Protein AF-A0AAJ6N3X0-F1 (afdb_monomer)

Solvent-accessible surface area (backbone atoms only — not comparable to full-atom values): 5168 Å² total; per-residue (Å²): 132,92,73,55,70,69,56,53,50,55,52,52,61,46,40,72,75,56,51,91,39,92,39,91,54,44,25,96,90,37,58,89,39,64,54,54,71,68,55,54,44,53,48,40,47,73,71,70,42,50,71,88,81,53,38,77,80,47,48,62,57,52,50,50,51,54,47,53,73,63,68,81,52,64,62,70,65,53,38,56,72,70,75,98

Foldseek 3Di:
DDDDPVVVVVLVVLCVVLDPQPDSAADPVDSPHHDDQVVVQVVCVVVVHDPVRDGPVCVLVVQLVCVVVVVPDDSVVSCVVSPD

Structure (mmCIF, N/CA/C/O backbone):
data_AF-A0AAJ6N3X0-F1
#
_entry.id   AF-A0AAJ6N3X0-F1
#
loop_
_atom_site.group_PDB
_atom_site.id
_atom_site.type_symbol
_atom_site.label_atom_id
_atom_site.label_alt_id
_atom_site.label_comp_id
_atom_site.label_asym_id
_atom_site.label_entity_id
_atom_site.label_seq_id
_atom_site.pdbx_PDB_ins_code
_atom_site.Cartn_x
_atom_site.Cartn_y
_atom_site.Cartn_z
_atom_site.occupancy
_atom_site.B_iso_or_equiv
_atom_site.auth_seq_id
_atom_site.auth_comp_id
_atom_site.auth_asym_id
_atom_site.auth_atom_id
_atom_site.pdbx_PDB_model_num
ATOM 1 N N . MET A 1 1 ? -9.926 -11.884 4.501 1.00 63.59 1 MET A N 1
ATOM 2 C CA . MET A 1 1 ? -10.089 -10.432 4.720 1.00 63.59 1 MET A CA 1
ATOM 3 C C . MET A 1 1 ? -11.028 -9.888 3.659 1.00 63.59 1 MET A C 1
ATOM 5 O O . MET A 1 1 ? -10.687 -10.024 2.488 1.00 63.59 1 MET A O 1
ATOM 9 N N . PRO A 1 2 ? -12.210 -9.360 4.014 1.00 78.56 2 PRO A N 1
ATOM 10 C CA . PRO A 1 2 ? -13.076 -8.709 3.037 1.00 78.56 2 PRO A CA 1
ATOM 11 C C . PRO A 1 2 ? -12.453 -7.374 2.602 1.00 78.56 2 PRO A C 1
ATOM 13 O O . PRO A 1 2 ? -12.030 -6.582 3.443 1.00 78.56 2 PRO A O 1
ATOM 16 N N . LEU A 1 3 ? -12.376 -7.138 1.291 1.00 81.31 3 LEU A N 1
ATOM 17 C CA . LEU A 1 3 ? -11.952 -5.857 0.725 1.00 81.31 3 LEU A CA 1
ATOM 18 C C . LEU A 1 3 ? -13.177 -4.983 0.458 1.00 81.31 3 LEU A C 1
ATOM 20 O O . LEU A 1 3 ? -14.213 -5.476 0.012 1.00 81.31 3 LEU A O 1
ATOM 24 N N . ALA A 1 4 ? -13.039 -3.682 0.703 1.00 87.44 4 ALA A N 1
ATOM 25 C CA . ALA A 1 4 ? -14.056 -2.710 0.331 1.00 87.44 4 ALA A CA 1
ATOM 26 C C . ALA A 1 4 ? -14.254 -2.699 -1.196 1.00 87.44 4 ALA A C 1
ATOM 28 O O . ALA A 1 4 ? -13.306 -2.920 -1.955 1.00 87.44 4 ALA A O 1
ATOM 29 N N . SER A 1 5 ? -15.471 -2.412 -1.661 1.00 87.62 5 SER A N 1
ATOM 30 C CA . SER A 1 5 ? -15.774 -2.350 -3.097 1.00 87.62 5 SER A CA 1
ATOM 31 C C . SER A 1 5 ? -14.921 -1.307 -3.826 1.00 87.62 5 SER A C 1
ATOM 33 O O . SER A 1 5 ? -14.507 -1.549 -4.957 1.00 87.62 5 SER A O 1
ATOM 35 N N . GLN A 1 6 ? -14.576 -0.202 -3.157 1.00 90.69 6 GLN A N 1
ATOM 36 C CA . GLN A 1 6 ? -13.662 0.818 -3.676 1.00 90.69 6 GLN A CA 1
ATOM 37 C C . GLN A 1 6 ? -12.248 0.260 -3.877 1.00 90.69 6 GLN A C 1
ATOM 39 O O . GLN A 1 6 ? -11.633 0.495 -4.911 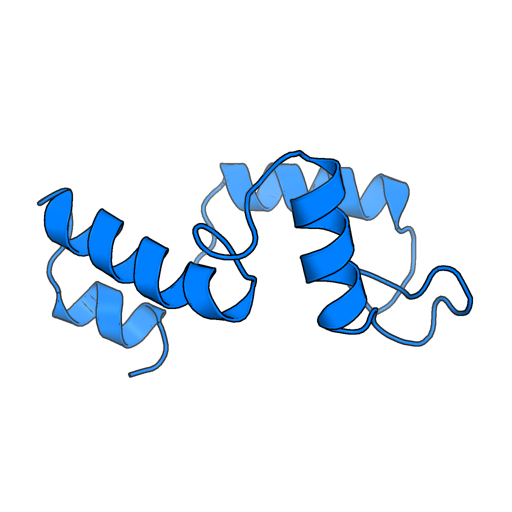1.00 90.69 6 GLN A O 1
ATOM 44 N N . ALA A 1 7 ? -11.748 -0.531 -2.922 1.00 87.69 7 ALA A N 1
ATOM 45 C CA . ALA A 1 7 ? -10.447 -1.179 -3.058 1.00 87.69 7 ALA A CA 1
ATOM 46 C C . ALA A 1 7 ? -10.456 -2.169 -4.231 1.00 87.69 7 ALA A C 1
ATOM 48 O O . ALA A 1 7 ? -9.528 -2.181 -5.031 1.00 87.69 7 ALA A O 1
ATOM 49 N N . LEU A 1 8 ? -11.530 -2.951 -4.386 1.00 90.06 8 LEU A N 1
ATOM 50 C CA . LEU A 1 8 ? -11.683 -3.860 -5.525 1.00 90.06 8 LEU A CA 1
ATOM 51 C C . LEU A 1 8 ? -11.713 -3.124 -6.872 1.00 90.06 8 LEU A C 1
ATOM 53 O O . LEU A 1 8 ? -11.147 -3.635 -7.834 1.00 90.06 8 LEU A O 1
ATOM 57 N N . ALA A 1 9 ? -12.345 -1.951 -6.951 1.00 92.62 9 ALA A N 1
ATOM 58 C CA . ALA A 1 9 ? -12.350 -1.135 -8.165 1.00 92.62 9 ALA A CA 1
ATOM 59 C C . ALA A 1 9 ? -10.930 -0.678 -8.539 1.00 92.62 9 ALA A C 1
ATOM 61 O O . ALA A 1 9 ? -10.481 -0.952 -9.648 1.00 92.62 9 ALA A O 1
ATOM 62 N N . ILE A 1 10 ? -10.184 -0.123 -7.578 1.00 90.62 10 ILE A N 1
ATOM 63 C CA . ILE A 1 10 ? -8.788 0.304 -7.779 1.00 90.62 10 ILE A CA 1
ATOM 64 C C . ILE A 1 10 ? -7.907 -0.874 -8.217 1.00 90.62 10 ILE A C 1
ATOM 66 O O . ILE A 1 10 ? -7.069 -0.736 -9.104 1.00 90.62 10 ILE A O 1
ATOM 70 N N . LEU A 1 11 ? -8.096 -2.058 -7.624 1.00 89.75 11 LEU A N 1
ATOM 71 C CA . LEU A 1 11 ? -7.327 -3.244 -8.007 1.00 89.75 11 LEU A CA 1
ATOM 72 C C . LEU A 1 11 ? -7.641 -3.726 -9.429 1.00 89.75 11 LEU A C 1
ATOM 74 O O . LEU A 1 11 ? -6.746 -4.241 -10.096 1.00 89.75 11 LEU A O 1
ATOM 78 N N . ARG A 1 12 ? -8.882 -3.562 -9.900 1.00 89.88 12 ARG A N 1
ATOM 79 C CA . ARG A 1 12 ? -9.260 -3.885 -11.284 1.00 89.88 12 ARG A CA 1
ATOM 80 C C . ARG A 1 12 ? -8.619 -2.918 -12.272 1.00 89.88 12 ARG A C 1
ATOM 82 O O . ARG A 1 12 ? -8.024 -3.375 -13.237 1.00 89.88 12 ARG A O 1
ATOM 89 N N . GLU A 1 13 ? -8.658 -1.619 -11.988 1.00 90.94 13 GLU A N 1
ATOM 90 C CA . GLU A 1 13 ? -7.965 -0.603 -12.796 1.00 90.94 13 GLU A CA 1
ATOM 91 C C . GLU A 1 13 ? -6.452 -0.877 -12.848 1.00 90.94 13 GLU A C 1
ATOM 93 O O . GLU A 1 13 ? -5.827 -0.850 -13.906 1.00 90.94 13 GLU A O 1
ATOM 98 N N . LEU A 1 14 ? -5.854 -1.242 -11.710 1.00 88.50 14 LEU A N 1
ATOM 99 C CA . LEU A 1 14 ? -4.445 -1.624 -11.649 1.00 88.50 14 LEU A CA 1
ATOM 100 C C . LEU A 1 14 ? -4.140 -2.888 -12.471 1.00 88.5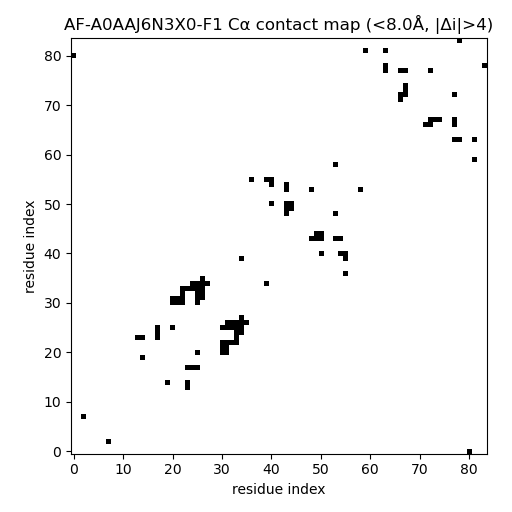0 14 LEU A C 1
ATOM 102 O O . LEU A 1 14 ? -3.063 -2.990 -13.065 1.00 88.50 14 LEU A O 1
ATOM 106 N N . GLN A 1 15 ? -5.055 -3.857 -12.510 1.00 87.56 15 GLN A N 1
ATOM 107 C CA . GLN A 1 15 ? -4.890 -5.082 -13.293 1.00 87.56 15 GLN A CA 1
ATOM 108 C C . GLN A 1 15 ? -4.818 -4.784 -14.798 1.00 87.56 15 GLN A C 1
ATOM 110 O O . GLN A 1 15 ? -4.040 -5.422 -15.504 1.00 87.56 15 GLN A O 1
ATOM 115 N N . GLU A 1 16 ? -5.558 -3.791 -15.293 1.00 87.75 16 GLU A N 1
ATOM 116 C CA . GLU A 1 16 ? -5.481 -3.370 -16.700 1.00 87.75 16 GLU A CA 1
ATOM 117 C C . GLU A 1 16 ? -4.095 -2.811 -17.061 1.00 87.75 16 GLU A C 1
ATOM 119 O O . GLU A 1 16 ? -3.611 -3.018 -18.173 1.00 87.75 16 GLU A O 1
ATOM 124 N N . ILE A 1 17 ? -3.416 -2.171 -16.102 1.00 84.62 17 ILE A N 1
ATOM 125 C CA . ILE A 1 17 ? -2.074 -1.592 -16.276 1.00 84.62 17 ILE A CA 1
ATOM 126 C C . ILE A 1 17 ? -0.974 -2.651 -16.113 1.00 84.62 17 ILE A C 1
ATOM 128 O O . ILE A 1 17 ? 0.009 -2.670 -16.853 1.00 84.62 17 ILE A O 1
ATOM 132 N N . THR A 1 18 ? -1.111 -3.526 -15.115 1.00 82.19 18 THR A N 1
ATOM 133 C CA . THR A 1 18 ? -0.098 -4.538 -14.759 1.00 82.19 18 THR A CA 1
ATOM 134 C C . THR A 1 18 ? -0.234 -5.842 -15.553 1.00 82.19 18 THR A C 1
ATOM 136 O O . THR A 1 18 ? 0.678 -6.674 -15.553 1.00 82.19 18 THR A O 1
ATOM 139 N N . GLY A 1 19 ? -1.339 -6.012 -16.278 1.00 76.75 19 GLY A N 1
ATOM 140 C CA . GLY A 1 19 ? -1.562 -7.108 -17.212 1.00 76.75 19 GLY A CA 1
ATOM 141 C C . GLY A 1 19 ? -1.598 -8.490 -16.551 1.00 76.75 19 GLY A C 1
ATOM 142 O O . GLY A 1 19 ? -2.100 -8.671 -15.445 1.00 76.75 19 GLY A O 1
ATOM 143 N N . GLY A 1 20 ? -1.066 -9.499 -17.250 1.00 79.25 20 GLY A N 1
ATOM 144 C CA . GLY A 1 20 ? -1.093 -10.916 -16.844 1.00 79.25 20 GLY A CA 1
ATOM 145 C C . GLY A 1 20 ? -0.048 -11.330 -15.800 1.00 79.25 20 GLY A C 1
ATOM 146 O O . GLY A 1 20 ? 0.243 -12.518 -15.659 1.00 79.25 20 GLY A O 1
ATOM 147 N N . SER A 1 21 ? 0.566 -10.372 -15.105 1.00 83.06 21 SER A N 1
ATOM 148 C CA . SER A 1 21 ? 1.518 -10.658 -14.033 1.00 83.06 21 SER A CA 1
ATOM 149 C C . SER A 1 21 ? 0.853 -11.435 -12.896 1.00 83.06 21 SER A C 1
ATOM 151 O O . SER A 1 21 ? -0.265 -11.142 -12.481 1.00 83.06 21 SER A O 1
ATOM 153 N N . ARG A 1 22 ? 1.582 -12.397 -12.317 1.00 86.62 22 ARG A N 1
ATOM 154 C CA . ARG A 1 22 ? 1.159 -13.074 -11.078 1.00 86.62 22 ARG A CA 1
ATOM 155 C C . ARG A 1 22 ? 1.135 -12.116 -9.876 1.00 86.62 22 ARG A C 1
ATOM 157 O O . ARG A 1 22 ? 0.448 -12.384 -8.895 1.00 86.62 22 ARG A O 1
ATOM 164 N N . TYR A 1 23 ? 1.915 -11.038 -9.928 1.00 87.75 23 TYR A N 1
ATOM 165 C CA . TYR A 1 23 ? 2.050 -10.056 -8.856 1.00 87.75 23 TYR A CA 1
ATOM 166 C C . TYR A 1 23 ? 1.229 -8.806 -9.143 1.00 87.75 23 TYR A C 1
ATOM 168 O O . TYR A 1 23 ? 1.256 -8.301 -10.263 1.00 87.75 23 TYR A O 1
ATOM 176 N N . LEU A 1 24 ? 0.604 -8.271 -8.093 1.00 85.88 24 LEU A N 1
ATOM 177 C CA . LEU A 1 24 ? -0.174 -7.029 -8.127 1.00 85.88 24 LEU A CA 1
ATOM 178 C C . LEU A 1 24 ? 0.693 -5.804 -8.452 1.00 85.88 24 LEU A C 1
ATOM 180 O O . LEU A 1 24 ? 0.252 -4.886 -9.127 1.00 85.88 24 LEU A O 1
ATOM 184 N N . PHE A 1 25 ? 1.952 -5.825 -8.007 1.00 87.75 25 PHE A N 1
ATOM 185 C CA . PHE A 1 25 ? 2.962 -4.828 -8.345 1.00 87.75 25 PHE A CA 1
ATOM 186 C C . PHE A 1 25 ? 4.231 -5.530 -8.855 1.00 87.75 25 PHE A C 1
ATOM 188 O O . PHE A 1 25 ? 5.120 -5.863 -8.060 1.00 87.75 25 PHE A O 1
ATOM 195 N N . PRO A 1 26 ? 4.318 -5.826 -10.162 1.00 88.31 26 PRO A N 1
ATOM 196 C CA . PRO A 1 26 ? 5.508 -6.426 -10.750 1.00 88.31 26 PRO A CA 1
ATOM 197 C C . PRO A 1 26 ? 6.670 -5.432 -10.812 1.00 88.31 26 PRO A C 1
ATOM 199 O O . PRO A 1 26 ? 6.485 -4.221 -10.939 1.00 88.31 26 PRO A O 1
ATOM 202 N N . SER A 1 27 ? 7.896 -5.946 -10.761 1.00 85.00 27 SER A N 1
ATOM 203 C CA . SER A 1 27 ? 9.091 -5.141 -10.989 1.00 85.00 27 SER A CA 1
ATOM 204 C C . SER A 1 27 ? 9.122 -4.608 -12.420 1.00 85.00 27 SER A C 1
ATOM 206 O O . SER A 1 27 ? 8.930 -5.362 -13.370 1.00 85.00 27 SER A O 1
ATOM 208 N N . VAL A 1 28 ? 9.510 -3.339 -12.584 1.00 81.06 28 VAL A N 1
ATOM 209 C CA . VAL A 1 28 ? 9.737 -2.710 -13.902 1.00 81.06 28 VAL A CA 1
ATOM 210 C C . VAL A 1 28 ? 10.728 -3.513 -14.757 1.00 81.06 28 VAL A C 1
ATOM 212 O O . VAL A 1 28 ? 10.658 -3.502 -15.980 1.00 81.06 28 VAL A O 1
ATOM 215 N N . ARG A 1 29 ? 11.662 -4.230 -14.116 1.00 83.38 29 ARG A N 1
ATOM 216 C CA . ARG A 1 29 ? 12.682 -5.040 -14.799 1.00 83.38 29 ARG A CA 1
ATOM 217 C C . ARG A 1 29 ? 12.259 -6.492 -15.037 1.00 83.38 29 ARG A C 1
ATOM 219 O O . ARG A 1 29 ? 12.926 -7.187 -15.794 1.00 83.38 29 ARG A O 1
ATOM 226 N N . SER A 1 30 ? 11.218 -6.987 -14.363 1.00 82.38 30 SER A N 1
ATOM 227 C CA . SER A 1 30 ? 10.742 -8.364 -14.519 1.00 82.38 30 SER A CA 1
ATOM 228 C C . SER A 1 30 ? 9.322 -8.538 -13.988 1.00 82.38 30 SER A C 1
ATOM 230 O O . SER A 1 30 ? 9.076 -8.436 -12.788 1.00 82.38 30 SER A O 1
ATOM 232 N N . TRP A 1 31 ? 8.421 -8.951 -14.877 1.00 81.75 31 TRP A N 1
ATOM 233 C CA . TRP A 1 31 ? 7.032 -9.310 -14.569 1.00 81.75 31 TRP A CA 1
ATOM 234 C C . TRP A 1 31 ? 6.883 -10.560 -13.686 1.00 81.75 31 TRP A C 1
ATOM 236 O O . TRP A 1 31 ? 5.800 -10.858 -13.191 1.00 81.75 31 TRP A O 1
ATOM 246 N N . HIS A 1 32 ? 7.979 -11.287 -13.459 1.00 84.62 32 HIS A N 1
ATOM 247 C CA . HIS A 1 32 ? 8.021 -12.509 -12.654 1.00 84.62 32 HIS A CA 1
ATOM 248 C C . HIS A 1 32 ? 8.553 -12.265 -11.240 1.00 84.62 32 HIS A C 1
ATOM 250 O O . HIS A 1 32 ? 8.793 -13.219 -10.501 1.00 84.62 32 HIS A O 1
ATOM 256 N N . ARG A 1 33 ? 8.791 -11.006 -10.859 1.00 86.50 33 ARG A N 1
ATOM 257 C CA . ARG A 1 33 ? 9.239 -10.641 -9.515 1.00 86.50 33 ARG A CA 1
ATOM 258 C C . ARG A 1 33 ? 8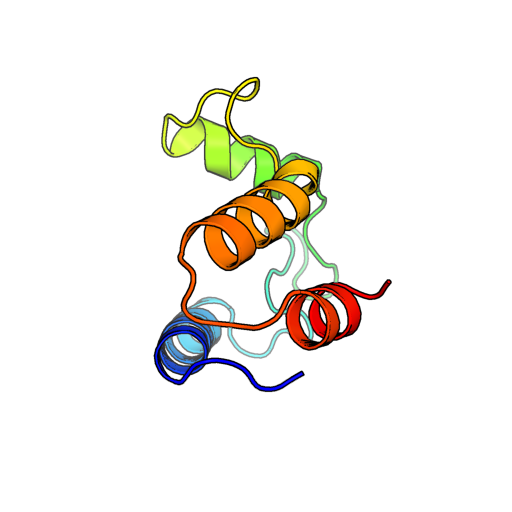.392 -9.489 -8.986 1.00 86.50 33 ARG A C 1
ATOM 260 O O . ARG A 1 33 ? 8.088 -8.579 -9.756 1.00 86.50 33 ARG A O 1
ATOM 267 N N . PRO A 1 34 ? 8.043 -9.487 -7.692 1.00 88.88 34 PRO A N 1
ATOM 268 C CA . PRO A 1 34 ? 7.402 -8.332 -7.088 1.00 88.88 34 PRO A CA 1
ATOM 269 C C . PRO A 1 34 ? 8.385 -7.156 -7.008 1.00 88.88 34 PRO A C 1
ATOM 271 O O . PRO A 1 34 ? 9.609 -7.336 -7.039 1.00 88.88 34 PRO A O 1
ATOM 274 N N . ILE A 1 35 ? 7.854 -5.940 -6.890 1.00 88.69 35 ILE A N 1
ATOM 275 C CA . ILE A 1 35 ? 8.652 -4.784 -6.469 1.00 88.69 35 ILE A CA 1
ATOM 276 C C . ILE A 1 35 ? 9.184 -4.968 -5.042 1.00 88.69 35 ILE A C 1
ATOM 278 O O . ILE A 1 35 ? 8.627 -5.715 -4.243 1.00 88.69 35 ILE A O 1
ATOM 282 N N . SER A 1 36 ? 10.268 -4.262 -4.721 1.00 86.25 36 SER A N 1
ATOM 283 C CA . SER A 1 36 ? 10.780 -4.187 -3.351 1.00 86.25 36 SER A CA 1
ATOM 284 C C . SER A 1 36 ? 10.026 -3.145 -2.526 1.00 86.25 36 SER A C 1
ATOM 286 O O . SER A 1 36 ? 9.539 -2.153 -3.073 1.00 86.25 36 S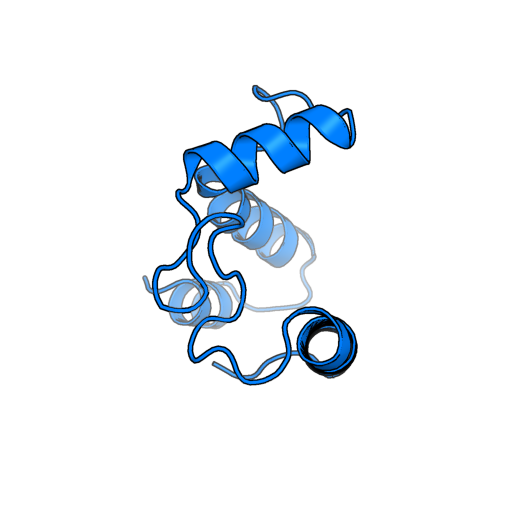ER A O 1
ATOM 288 N N . ASP A 1 37 ? 10.045 -3.285 -1.201 1.00 81.94 37 ASP A N 1
ATOM 289 C CA . ASP A 1 37 ? 9.476 -2.291 -0.276 1.00 81.94 37 ASP A CA 1
ATOM 290 C C . ASP A 1 37 ? 10.075 -0.893 -0.481 1.00 81.94 37 ASP A C 1
ATOM 292 O O . ASP A 1 37 ? 9.379 0.122 -0.428 1.00 81.94 37 ASP A O 1
ATOM 296 N N . ASN A 1 38 ? 11.369 -0.828 -0.810 1.00 84.62 38 ASN A N 1
ATOM 297 C CA . ASN A 1 38 ? 12.047 0.422 -1.156 1.00 84.62 38 ASN A CA 1
ATOM 298 C C . ASN A 1 38 ? 11.417 1.109 -2.373 1.00 84.62 38 ASN A C 1
ATOM 300 O O . ASN A 1 38 ? 11.387 2.337 -2.430 1.00 84.62 38 ASN A O 1
ATOM 304 N N . THR A 1 39 ? 10.898 0.337 -3.330 1.00 85.94 39 THR A N 1
ATOM 305 C CA . THR A 1 39 ? 10.220 0.882 -4.513 1.00 85.94 39 THR A CA 1
ATOM 306 C C . THR A 1 39 ? 8.919 1.574 -4.121 1.00 85.94 39 THR A C 1
ATOM 308 O O . THR A 1 39 ? 8.663 2.685 -4.580 1.00 85.94 39 THR A O 1
ATOM 311 N N . LEU A 1 40 ? 8.136 0.967 -3.228 1.00 83.75 40 LEU A N 1
ATOM 312 C CA . LEU A 1 40 ? 6.902 1.566 -2.726 1.00 83.75 40 LEU A CA 1
ATOM 313 C C . LEU A 1 40 ? 7.170 2.829 -1.894 1.00 83.75 40 LEU A C 1
ATOM 315 O O . LEU A 1 40 ? 6.529 3.853 -2.114 1.00 83.75 40 LEU A O 1
ATOM 319 N N . ASN A 1 41 ? 8.162 2.808 -0.998 1.00 84.00 41 ASN A N 1
ATOM 320 C CA . ASN A 1 41 ? 8.544 4.007 -0.242 1.00 84.00 41 ASN A CA 1
ATOM 321 C C . ASN A 1 41 ? 9.042 5.128 -1.173 1.00 84.00 41 ASN A C 1
ATOM 323 O O . ASN A 1 41 ? 8.723 6.295 -0.968 1.00 84.00 41 ASN A O 1
ATOM 327 N N . ALA A 1 42 ? 9.791 4.792 -2.227 1.00 85.06 42 ALA A N 1
ATOM 328 C CA . ALA A 1 42 ? 10.203 5.766 -3.234 1.00 85.06 42 ALA A CA 1
ATOM 329 C C . ALA A 1 42 ? 9.019 6.313 -4.054 1.00 85.06 42 ALA A C 1
ATOM 331 O O . ALA A 1 42 ? 9.097 7.439 -4.539 1.00 85.06 42 ALA A O 1
ATOM 332 N N . ALA A 1 43 ? 7.942 5.543 -4.232 1.00 85.06 43 ALA A N 1
ATOM 333 C CA . ALA A 1 43 ? 6.712 6.021 -4.861 1.00 85.06 43 ALA A CA 1
ATOM 334 C C . ALA A 1 43 ? 5.968 7.016 -3.956 1.00 85.06 43 ALA A C 1
ATOM 336 O O . ALA A 1 43 ? 5.602 8.085 -4.430 1.00 85.06 43 ALA A O 1
ATOM 337 N N . LEU A 1 44 ? 5.845 6.730 -2.653 1.00 83.19 44 LEU A N 1
ATOM 338 C CA . LEU A 1 44 ? 5.257 7.664 -1.681 1.00 83.19 44 LEU A CA 1
ATOM 339 C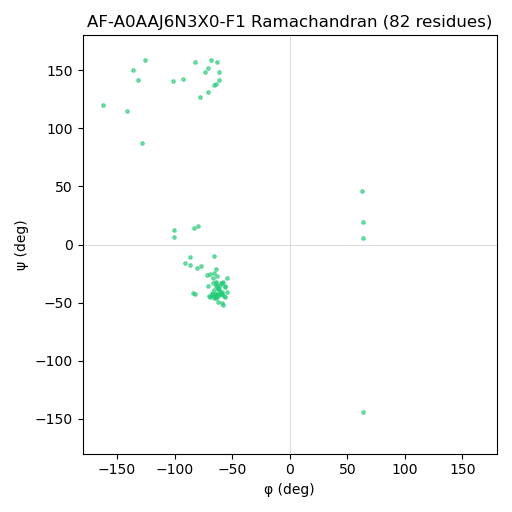 C . LEU A 1 44 ? 5.988 9.013 -1.665 1.00 83.19 44 LEU A C 1
ATOM 341 O O . LEU A 1 44 ? 5.347 10.054 -1.747 1.00 83.19 44 LEU A O 1
ATOM 345 N N . ARG A 1 45 ? 7.327 9.000 -1.681 1.00 83.25 45 ARG A N 1
ATOM 346 C CA . ARG A 1 45 ? 8.135 10.231 -1.768 1.00 83.25 45 ARG A CA 1
ATOM 347 C C . ARG A 1 45 ? 7.873 11.038 -3.042 1.00 83.25 45 ARG A C 1
ATOM 349 O O . ARG A 1 45 ? 7.952 12.258 -3.016 1.00 83.25 45 ARG A O 1
ATOM 356 N N . ARG A 1 46 ? 7.605 10.369 -4.171 1.00 84.56 46 ARG A N 1
ATOM 357 C CA . ARG A 1 46 ? 7.266 11.041 -5.442 1.00 84.56 46 ARG A CA 1
ATOM 358 C C . ARG A 1 46 ? 5.877 11.668 -5.423 1.00 84.56 46 ARG A C 1
ATOM 360 O O . ARG A 1 46 ? 5.652 12.613 -6.162 1.00 84.56 46 ARG A O 1
ATOM 367 N N . LEU A 1 47 ? 4.978 11.140 -4.598 1.00 84.00 47 LEU A N 1
ATOM 368 C CA . LEU A 1 47 ? 3.666 11.721 -4.317 1.00 84.00 47 LEU A CA 1
ATOM 369 C C . LEU A 1 47 ? 3.736 12.806 -3.228 1.00 84.00 47 LEU A C 1
ATOM 371 O O . LEU A 1 47 ? 2.705 13.179 -2.686 1.00 84.00 47 LEU A O 1
ATOM 375 N N . GLU A 1 48 ? 4.943 13.279 -2.900 1.00 81.00 48 GLU A N 1
ATOM 376 C CA . GLU A 1 48 ? 5.204 14.342 -1.922 1.00 81.00 48 GLU A CA 1
ATOM 377 C C . GLU A 1 48 ? 4.802 13.994 -0.479 1.00 81.00 48 GLU A C 1
ATOM 379 O O . GLU A 1 48 ? 4.713 14.872 0.373 1.00 81.00 48 GLU A O 1
ATOM 384 N N . TYR A 1 49 ? 4.641 12.703 -0.164 1.00 77.50 49 TYR A N 1
ATOM 385 C CA . TYR A 1 49 ? 4.507 12.259 1.222 1.00 77.50 49 TYR A CA 1
ATOM 386 C C . TYR A 1 49 ? 5.877 12.225 1.910 1.00 77.50 49 TYR A C 1
ATOM 388 O O . TYR A 1 49 ? 6.816 11.579 1.423 1.00 77.50 49 TYR A O 1
ATOM 396 N N . ASP A 1 50 ? 5.988 12.886 3.066 1.00 71.12 50 ASP A N 1
ATOM 397 C CA . ASP A 1 50 ? 7.191 12.834 3.896 1.00 71.12 50 ASP A CA 1
ATOM 398 C C . ASP A 1 50 ? 7.389 11.407 4.440 1.00 71.12 50 ASP A C 1
ATOM 400 O O . ASP A 1 50 ? 6.459 10.740 4.895 1.00 71.12 50 ASP A O 1
ATOM 404 N N . GLN A 1 51 ? 8.631 10.925 4.411 1.00 60.44 51 GLN A N 1
ATOM 405 C CA . GLN A 1 51 ? 9.009 9.615 4.944 1.00 60.44 51 GLN A CA 1
ATOM 406 C C . GLN A 1 51 ? 8.784 9.490 6.447 1.00 60.44 51 GLN A C 1
ATOM 408 O O . GLN A 1 51 ? 8.647 8.376 6.955 1.00 60.44 51 GLN A O 1
ATOM 413 N N . ILE A 1 52 ? 8.824 10.614 7.161 1.00 61.97 52 ILE A N 1
ATOM 414 C CA . ILE A 1 52 ? 8.569 10.652 8.599 1.00 61.97 52 ILE A CA 1
ATOM 415 C C . ILE A 1 52 ? 7.077 10.411 8.862 1.00 61.97 52 ILE A C 1
ATOM 417 O O . ILE A 1 52 ? 6.718 9.709 9.811 1.00 61.97 52 ILE A O 1
ATOM 421 N N . GLU A 1 53 ? 6.218 10.923 7.982 1.00 64.69 53 GLU A N 1
ATOM 422 C CA . GLU A 1 53 ? 4.766 10.837 8.109 1.00 64.69 53 GLU A CA 1
ATOM 423 C C . GLU A 1 53 ? 4.216 9.509 7.577 1.00 64.69 53 GLU A C 1
ATOM 425 O O . GLU A 1 53 ? 3.374 8.885 8.228 1.00 64.69 53 GLU A O 1
ATOM 430 N N . LEU A 1 54 ? 4.724 9.023 6.437 1.00 69.88 54 LEU A N 1
ATOM 431 C CA . LEU A 1 54 ? 4.142 7.880 5.739 1.00 69.88 54 LEU A CA 1
ATOM 432 C C . LEU A 1 54 ? 5.197 6.946 5.130 1.00 69.88 54 LEU A C 1
ATOM 434 O O . LEU A 1 54 ? 5.890 7.261 4.165 1.00 69.88 54 LEU A O 1
ATOM 438 N N . THR A 1 55 ? 5.255 5.721 5.653 1.00 80.44 55 THR A N 1
ATOM 439 C CA . THR A 1 55 ? 5.966 4.595 5.029 1.00 80.44 55 THR A CA 1
ATOM 440 C C . THR A 1 55 ? 5.023 3.415 4.879 1.00 80.44 55 THR A C 1
ATOM 442 O O . THR A 1 55 ? 4.044 3.301 5.620 1.00 80.44 55 THR A O 1
ATOM 445 N N . ILE A 1 56 ? 5.338 2.484 3.977 1.00 77.44 56 ILE A N 1
ATOM 446 C CA . ILE A 1 56 ? 4.525 1.270 3.792 1.00 77.44 56 ILE A CA 1
ATOM 447 C C . ILE A 1 56 ? 4.357 0.479 5.090 1.00 77.44 56 ILE A C 1
ATOM 449 O O . ILE A 1 56 ? 3.277 -0.028 5.375 1.00 77.44 56 ILE A O 1
ATOM 453 N N . HIS A 1 57 ? 5.399 0.441 5.919 1.00 78.31 57 HIS A N 1
ATOM 454 C CA . HIS A 1 57 ? 5.352 -0.212 7.224 1.00 78.31 57 HIS A CA 1
ATOM 455 C C . HIS A 1 57 ? 4.380 0.492 8.181 1.00 78.31 57 HIS A C 1
ATOM 457 O O . HIS A 1 57 ? 3.647 -0.164 8.921 1.00 78.31 57 HIS A O 1
ATOM 463 N N . ARG A 1 58 ? 4.343 1.830 8.151 1.00 75.94 58 ARG A N 1
ATOM 464 C CA . ARG A 1 58 ? 3.488 2.651 9.020 1.00 75.94 58 ARG A CA 1
ATOM 465 C C . ARG A 1 58 ? 2.023 2.685 8.591 1.00 75.94 58 ARG A C 1
ATOM 467 O O . ARG A 1 58 ? 1.179 2.968 9.436 1.00 75.94 58 ARG A O 1
ATOM 474 N N . LEU A 1 59 ? 1.701 2.337 7.341 1.00 79.94 59 LEU A N 1
ATOM 475 C CA . LEU A 1 59 ? 0.316 2.305 6.850 1.00 79.94 59 LEU A CA 1
ATOM 476 C C . LEU A 1 59 ? -0.601 1.440 7.720 1.00 79.94 59 LEU A C 1
ATOM 478 O O . LEU A 1 59 ? -1.724 1.846 8.003 1.00 79.94 59 LEU A O 1
ATOM 482 N N . AR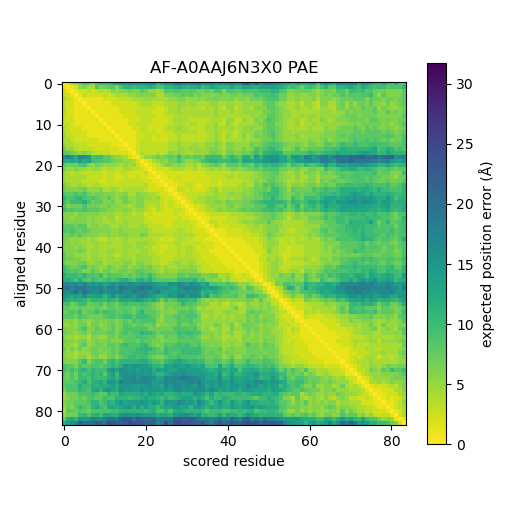G A 1 60 ? -0.128 0.277 8.187 1.00 79.12 60 ARG A N 1
ATOM 483 C CA . ARG A 1 60 ? -0.932 -0.618 9.036 1.00 79.12 60 ARG A CA 1
ATOM 484 C C . ARG A 1 60 ? -1.258 0.020 10.387 1.00 79.12 60 ARG A C 1
ATOM 486 O O . ARG A 1 60 ? -2.397 -0.049 10.839 1.00 79.12 60 ARG A O 1
ATOM 493 N N . SER A 1 61 ? -0.269 0.659 11.013 1.00 81.00 61 SER A N 1
ATOM 494 C CA . SER A 1 61 ? -0.449 1.364 12.285 1.00 81.00 61 SER A CA 1
ATOM 495 C C . SER A 1 61 ? -1.400 2.547 12.132 1.00 81.00 61 SER A C 1
ATOM 497 O O . SER A 1 61 ? -2.321 2.678 12.926 1.00 81.00 61 SER A O 1
ATOM 499 N N . ILE A 1 62 ? -1.236 3.348 11.075 1.00 82.38 62 ILE A N 1
ATOM 500 C CA . ILE A 1 62 ? -2.111 4.490 10.781 1.00 82.38 62 ILE A CA 1
ATOM 501 C C . ILE A 1 62 ? -3.546 4.020 10.525 1.00 82.38 62 ILE A C 1
ATOM 503 O O . ILE A 1 62 ? -4.481 4.595 11.071 1.00 82.38 62 ILE A O 1
ATOM 507 N N . ALA A 1 63 ? -3.733 2.945 9.752 1.00 82.31 63 ALA A N 1
ATOM 508 C CA . ALA A 1 63 ? -5.053 2.367 9.522 1.00 82.31 63 ALA A CA 1
ATOM 509 C C . ALA A 1 63 ? -5.702 1.899 10.832 1.00 82.31 63 ALA A C 1
ATOM 511 O O . ALA A 1 63 ? -6.875 2.178 11.054 1.00 82.31 63 ALA A O 1
ATOM 512 N N . SER A 1 64 ? -4.942 1.246 11.720 1.00 80.62 64 SER A N 1
ATOM 513 C CA . SER A 1 64 ? -5.434 0.861 13.048 1.00 80.62 64 SER A CA 1
ATOM 514 C C . SER A 1 64 ? -5.885 2.075 13.857 1.00 80.62 64 SER A C 1
ATOM 516 O O . SER A 1 64 ? -7.007 2.090 14.359 1.00 80.62 64 SER A O 1
ATOM 518 N N . THR A 1 65 ? -5.042 3.109 13.949 1.00 82.56 65 THR A N 1
ATOM 519 C CA . THR A 1 65 ? -5.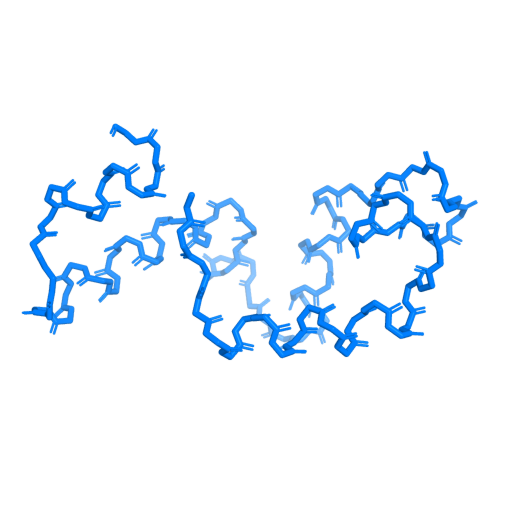353 4.346 14.676 1.00 82.56 65 THR A CA 1
ATOM 520 C C . THR A 1 65 ? -6.613 5.002 14.122 1.00 82.56 65 THR A C 1
ATOM 522 O O . THR A 1 65 ? -7.561 5.205 14.870 1.00 82.56 65 THR A O 1
ATOM 525 N N . LEU A 1 66 ? -6.684 5.232 12.807 1.00 83.19 66 LEU A N 1
ATOM 526 C CA . LEU A 1 66 ? -7.842 5.862 12.166 1.00 83.19 66 LEU A CA 1
ATOM 527 C C . LEU A 1 66 ? -9.132 5.058 12.361 1.00 83.19 66 LEU A C 1
ATOM 529 O O . LEU A 1 66 ? -10.192 5.637 12.589 1.00 83.19 66 LEU A O 1
ATOM 533 N N . LEU A 1 67 ? -9.067 3.726 12.268 1.00 82.12 67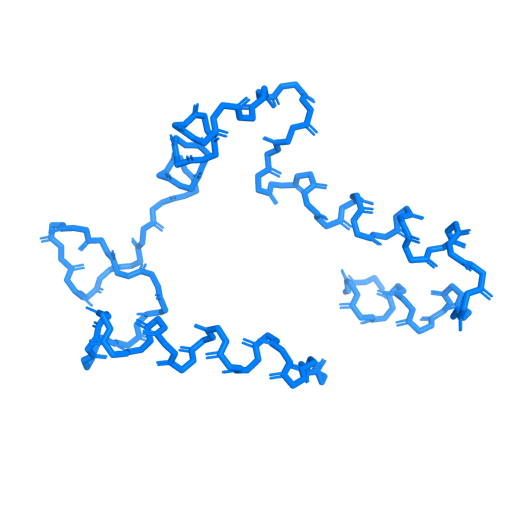 LEU A N 1
ATOM 534 C CA . LEU A 1 67 ? -10.240 2.875 12.465 1.00 82.12 67 LEU A CA 1
ATOM 535 C C . LEU A 1 67 ? -10.723 2.914 13.919 1.00 82.12 67 LEU A C 1
ATOM 537 O O . LEU A 1 67 ? -11.929 3.039 14.135 1.00 82.12 67 LEU A O 1
ATOM 541 N N . ASN A 1 68 ? -9.810 2.877 14.893 1.00 80.75 68 ASN A N 1
ATOM 542 C CA . ASN A 1 68 ? -10.150 2.984 16.314 1.00 80.75 68 ASN A CA 1
ATOM 543 C C . ASN A 1 68 ? -10.693 4.379 16.672 1.00 80.75 68 ASN A C 1
ATOM 545 O O . ASN A 1 68 ? -11.713 4.489 17.349 1.00 80.75 68 ASN A O 1
ATOM 549 N N . GLU A 1 69 ? -10.077 5.446 16.161 1.00 85.25 69 GLU A N 1
ATOM 550 C CA . GLU A 1 69 ? -10.511 6.831 16.389 1.00 85.25 69 GLU A CA 1
ATOM 551 C C . GLU A 1 69 ? -11.833 7.167 15.687 1.00 85.25 69 GLU A C 1
ATOM 553 O O . GLU A 1 69 ? -12.575 8.033 16.144 1.00 85.25 69 GLU A O 1
ATOM 558 N N . SER A 1 70 ? -12.175 6.464 14.600 1.00 83.12 70 SER A N 1
ATOM 559 C CA . SER A 1 70 ? -13.433 6.696 13.881 1.00 83.12 70 SER A CA 1
ATOM 560 C C . SER A 1 70 ? -14.686 6.385 14.709 1.00 83.12 70 SER A C 1
ATOM 562 O O . SER A 1 70 ? -15.774 6.828 14.338 1.00 83.12 70 SER A O 1
ATOM 564 N N . GLY A 1 71 ? -14.563 5.574 15.769 1.00 79.88 71 GLY A N 1
ATOM 565 C CA . GLY A 1 71 ? -15.680 5.121 16.606 1.00 79.88 71 GLY A CA 1
ATOM 566 C C . GLY A 1 71 ? -16.724 4.257 15.882 1.00 79.88 71 GLY A C 1
ATOM 567 O O . GLY A 1 71 ? -17.756 3.928 16.460 1.00 79.88 71 GLY A O 1
ATOM 568 N N . LYS A 1 72 ? -16.488 3.892 14.613 1.00 80.44 72 LYS A N 1
ATOM 569 C CA . LYS A 1 72 ? -17.440 3.145 13.770 1.00 80.44 72 LYS A CA 1
ATOM 570 C C . LYS A 1 72 ? -17.336 1.629 13.925 1.00 80.44 72 LYS A C 1
ATOM 572 O O . LYS A 1 72 ? -18.258 0.918 13.533 1.00 80.44 72 LYS A O 1
ATOM 577 N N . TRP A 1 73 ? -16.229 1.133 14.474 1.00 78.50 73 TRP A N 1
ATOM 578 C CA . TRP A 1 73 ? -15.947 -0.293 14.626 1.00 78.50 73 TRP A CA 1
ATOM 579 C C . TRP A 1 73 ? -15.373 -0.584 16.012 1.00 78.50 73 TRP A C 1
ATOM 581 O O . TRP A 1 73 ? -14.712 0.260 16.610 1.00 78.50 73 TRP A O 1
ATOM 591 N N . GLN A 1 74 ? -15.635 -1.787 16.522 1.00 77.19 74 GLN A N 1
ATOM 592 C CA . GLN A 1 74 ? -15.017 -2.275 17.755 1.00 77.19 74 GLN A CA 1
ATOM 593 C C . GLN A 1 74 ? -13.545 -2.638 17.499 1.00 77.19 74 GLN A C 1
ATOM 595 O O . GLN A 1 74 ? -13.205 -3.085 16.400 1.00 77.19 74 GLN A O 1
ATOM 600 N N . ALA A 1 75 ? -12.692 -2.480 18.514 1.00 74.25 75 ALA A N 1
ATOM 601 C CA . ALA A 1 75 ? -11.253 -2.743 18.422 1.00 74.25 75 ALA A CA 1
ATOM 602 C C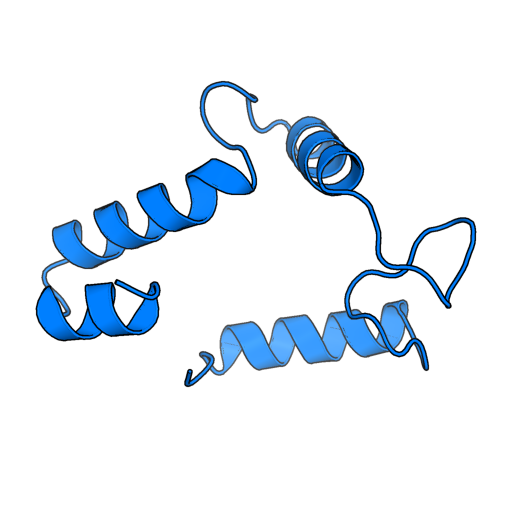 . ALA A 1 75 ? -10.938 -4.206 18.043 1.00 74.25 75 ALA A C 1
ATOM 604 O O . ALA A 1 75 ? -10.141 -4.453 17.141 1.00 74.25 75 ALA A O 1
ATOM 605 N N . ASP A 1 76 ? -11.642 -5.174 18.637 1.00 74.19 76 ASP A N 1
ATOM 606 C CA . ASP A 1 76 ? -11.424 -6.613 18.416 1.00 74.19 76 ASP A CA 1
ATOM 607 C C . ASP A 1 76 ? -11.520 -7.062 16.935 1.00 74.19 76 ASP A C 1
ATOM 609 O O . ASP A 1 76 ? -10.685 -7.852 16.481 1.00 74.19 76 ASP A O 1
ATOM 613 N N . PRO A 1 77 ? -12.527 -6.634 16.143 1.00 74.25 77 PRO A N 1
ATOM 614 C CA . PRO A 1 77 ? -12.537 -6.850 14.696 1.00 74.25 77 PRO A CA 1
ATOM 615 C C . PRO A 1 77 ? -11.384 -6.180 13.939 1.00 74.25 77 PRO A C 1
ATOM 617 O O . PRO A 1 77 ? -10.892 -6.758 12.969 1.00 74.25 77 PRO A O 1
ATOM 620 N N . ILE A 1 78 ? -10.968 -4.976 14.349 1.00 74.38 78 ILE A N 1
ATOM 621 C CA . ILE A 1 78 ? -9.885 -4.222 13.697 1.00 74.38 78 ILE A CA 1
ATOM 622 C C . ILE A 1 78 ? -8.558 -4.965 13.880 1.00 74.38 78 ILE A C 1
ATOM 624 O O . ILE A 1 78 ? -7.838 -5.178 12.905 1.00 74.38 78 ILE A O 1
ATOM 628 N N . GLU A 1 79 ? -8.260 -5.424 15.095 1.00 73.31 79 GLU A N 1
ATOM 629 C CA . GLU A 1 79 ? -7.028 -6.163 15.398 1.00 73.31 79 GLU A CA 1
ATOM 630 C C . GLU A 1 79 ? -6.959 -7.496 14.650 1.00 73.31 79 GLU A C 1
ATOM 632 O O . GLU A 1 79 ? -5.975 -7.760 13.951 1.00 73.31 79 GLU A O 1
ATOM 637 N N . ARG A 1 80 ? -8.061 -8.263 14.651 1.00 74.62 80 ARG A N 1
ATOM 638 C CA . ARG A 1 80 ? -8.173 -9.502 13.863 1.00 74.62 80 ARG A CA 1
ATOM 639 C C . ARG A 1 80 ? -7.967 -9.271 12.367 1.00 74.62 80 ARG A C 1
ATOM 641 O O . ARG A 1 80 ? -7.449 -10.142 11.668 1.00 74.62 80 ARG A O 1
ATOM 648 N N . GLN A 1 81 ? -8.365 -8.105 11.858 1.00 73.50 81 GLN A N 1
ATOM 649 C CA . GLN A 1 81 ? -8.187 -7.725 10.457 1.00 73.50 81 GLN A CA 1
ATOM 650 C C . GLN A 1 81 ? -6.780 -7.208 10.130 1.00 73.50 81 GLN A C 1
ATOM 652 O O . GLN A 1 81 ? -6.347 -7.261 8.979 1.00 73.50 81 GLN A O 1
ATOM 657 N N . LEU A 1 82 ? -6.026 -6.774 11.133 1.00 72.62 82 LEU A N 1
ATOM 658 C CA . LEU A 1 82 ? -4.643 -6.332 10.984 1.00 72.62 82 LEU A CA 1
ATOM 659 C C . LEU A 1 82 ? -3.628 -7.404 11.421 1.00 72.62 82 LEU A C 1
ATOM 661 O O . LEU A 1 82 ? -2.434 -7.097 11.486 1.00 72.62 82 LEU A O 1
ATOM 665 N N . ALA A 1 83 ? -4.093 -8.644 11.624 1.00 61.12 83 ALA A N 1
ATOM 666 C CA . ALA A 1 83 ? -3.324 -9.834 11.999 1.00 61.12 83 ALA A CA 1
ATOM 667 C C . ALA A 1 83 ? -2.627 -9.741 13.369 1.00 61.12 83 ALA A C 1
ATOM 669 O O . ALA A 1 83 ? -1.452 -10.098 13.487 1.00 61.12 83 ALA A O 1
ATOM 670 N N . HIS A 1 84 ? -3.358 -9.275 14.386 1.00 50.94 84 HIS A N 1
ATOM 671 C CA . HIS A 1 84 ? -3.039 -9.529 15.793 1.00 50.94 84 HIS A CA 1
ATOM 672 C C . HIS A 1 84 ? -4.023 -10.522 16.415 1.00 50.94 84 HIS A C 1
ATOM 674 O O . HIS A 1 84 ? -5.219 -10.485 16.041 1.00 50.94 84 HIS A O 1
#

Mean predicted aligned error: 7.17 Å

pLDDT: mean 80.96, std 7.65, range [50.94, 92.62]

Radius of gyration: 15.28 Å; Cα contacts (8 Å, |Δi|>4): 59; chains: 1; bounding box: 30×27×36 Å

Secondary structure (DSSP, 8-state):
-PPPHHHHHHHHHHHHHHTT-SSSSEETTEEEEEPPHHHHHHHHHHTT--TTT--HHHHHHHHHHHHHHTSSS-HHHHHHHTT-

Sequence (84 aa):
MPLASQALAILRELQEITGGSRYLFPSVRSWHRPISDNTLNAALRRLEYDQIELTIHRLRSIASTLLNESGKWQADPIERQLAH